Protein AF-A0A3P7JQQ1-F1 (afdb_monomer_lite)

Radius of gyration: 13.5 Å; chains: 1; bounding box: 33×24×36 Å

pLDDT: mean 80.72, std 10.39, range [59.81, 94.44]

Foldseek 3Di:
DADPVDRPDRPDDDDDQAAPDPDWDWDADPVRQKIWTKHWDPDQVAWIKIFIAGNNHRHTPDMDTHGATWGHDPNDIDHD

Structure (mmCIF, N/CA/C/O backbone):
data_AF-A0A3P7JQQ1-F1
#
_entry.id   AF-A0A3P7JQQ1-F1
#
loop_
_atom_site.group_PDB
_atom_site.id
_atom_site.type_symbol
_atom_site.label_atom_id
_atom_site.label_alt_id
_atom_site.label_comp_id
_atom_site.label_asym_id
_atom_site.label_entity_id
_atom_site.label_seq_id
_atom_site.pdbx_PDB_ins_code
_atom_site.Cartn_x
_atom_site.Cartn_y
_atom_site.Cartn_z
_atom_site.occupancy
_atom_site.B_iso_or_equiv
_atom_site.auth_seq_id
_atom_site.auth_comp_id
_atom_site.auth_asym_id
_atom_site.auth_atom_id
_atom_site.pdbx_PDB_model_num
ATOM 1 N N . MET A 1 1 ? -5.848 3.990 6.374 1.00 81.25 1 MET A N 1
ATOM 2 C CA . MET A 1 1 ? -7.329 3.870 6.462 1.00 81.25 1 MET A CA 1
ATOM 3 C C . MET A 1 1 ? -7.848 4.794 7.558 1.00 81.25 1 MET A C 1
ATOM 5 O O . MET A 1 1 ? -7.144 4.945 8.544 1.00 81.25 1 MET A O 1
ATOM 9 N N . TRP A 1 2 ? -9.029 5.407 7.424 1.00 84.88 2 TRP A N 1
ATOM 10 C CA . TRP A 1 2 ? -9.584 6.330 8.431 1.00 84.88 2 TRP A CA 1
ATOM 11 C C . TRP A 1 2 ? -10.947 5.856 8.935 1.00 84.88 2 TRP A C 1
ATOM 13 O O . TRP A 1 2 ? -11.764 5.380 8.150 1.00 84.88 2 TRP A O 1
ATOM 23 N N . SER A 1 3 ? -11.198 6.011 10.236 1.00 84.38 3 SER A N 1
ATOM 24 C CA . SER A 1 3 ? -12.526 5.793 10.810 1.00 84.38 3 SER A CA 1
ATOM 25 C C . SER A 1 3 ? -13.395 7.027 10.591 1.00 84.38 3 SER A C 1
ATOM 27 O O . SER A 1 3 ? -12.962 8.147 10.847 1.00 84.38 3 SER A O 1
ATOM 29 N N . LEU A 1 4 ? -14.651 6.829 10.183 1.00 85.62 4 LEU A N 1
ATOM 30 C CA . LEU A 1 4 ? -15.638 7.915 10.114 1.00 85.62 4 LEU A CA 1
ATOM 31 C C . LEU A 1 4 ? -16.122 8.359 11.503 1.00 85.62 4 LEU A C 1
ATOM 33 O O . LEU A 1 4 ? -16.630 9.466 11.646 1.00 85.62 4 LEU A O 1
ATOM 37 N N . LYS A 1 5 ? -15.980 7.499 12.522 1.00 86.19 5 LYS A N 1
ATOM 38 C CA . LYS A 1 5 ? -16.400 7.793 13.903 1.00 86.19 5 LYS A CA 1
ATOM 39 C C . LYS A 1 5 ? -15.329 8.550 14.690 1.00 86.19 5 LYS A C 1
ATOM 41 O O . LYS A 1 5 ? -15.666 9.397 15.506 1.00 86.19 5 LYS A O 1
ATOM 46 N N . ASP A 1 6 ? -14.059 8.234 14.445 1.00 83.75 6 ASP A N 1
ATOM 47 C CA . ASP A 1 6 ? -12.904 8.911 15.041 1.00 83.75 6 ASP A CA 1
ATOM 48 C C . ASP A 1 6 ? -11.862 9.176 13.952 1.00 83.75 6 ASP A C 1
ATOM 50 O O . ASP A 1 6 ? -11.035 8.328 13.619 1.00 83.75 6 ASP A O 1
ATOM 54 N N . ASN A 1 7 ? -11.952 10.358 13.355 1.00 83.50 7 ASN A N 1
ATOM 55 C CA . ASN A 1 7 ? -11.152 10.775 12.207 1.00 83.50 7 ASN A CA 1
ATOM 56 C C . ASN A 1 7 ? -9.897 11.564 12.608 1.00 83.50 7 ASN A C 1
ATOM 58 O O . ASN A 1 7 ? -9.301 12.231 11.766 1.00 83.50 7 ASN A O 1
ATOM 62 N N . LYS A 1 8 ? -9.501 11.530 13.886 1.00 89.50 8 LYS A N 1
ATOM 63 C CA . LYS A 1 8 ? -8.335 12.279 14.381 1.00 89.50 8 LYS A CA 1
ATOM 64 C C . LYS A 1 8 ? -7.011 11.596 14.065 1.00 89.50 8 LYS A C 1
ATOM 66 O O . LYS A 1 8 ? -5.984 12.265 14.006 1.00 89.50 8 LYS A O 1
ATOM 71 N N . LYS A 1 9 ? -7.032 10.276 13.872 1.00 87.62 9 LYS A N 1
ATOM 72 C CA . LYS A 1 9 ? -5.866 9.480 13.488 1.00 87.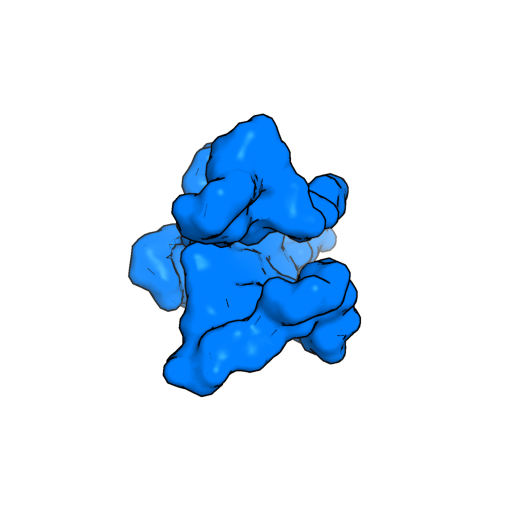62 9 LYS A CA 1
ATOM 73 C C . LYS A 1 9 ? -6.250 8.400 12.476 1.00 87.62 9 LYS A C 1
ATOM 75 O O . LYS A 1 9 ? -7.384 7.911 12.509 1.00 87.62 9 LYS A O 1
ATOM 80 N N . PRO A 1 10 ? -5.324 8.006 11.594 1.00 86.88 10 PRO A N 1
ATOM 81 C CA . PRO A 1 10 ? -5.534 6.843 10.751 1.00 86.88 10 PRO A CA 1
ATOM 82 C C . PRO A 1 10 ? -5.626 5.579 11.621 1.00 86.88 10 PRO A C 1
ATOM 84 O O . PRO A 1 10 ? -4.981 5.455 12.659 1.00 86.88 10 PRO A O 1
ATOM 87 N N . LEU A 1 11 ? -6.469 4.641 11.194 1.00 86.50 11 LEU A N 1
ATOM 88 C CA . LEU A 1 11 ? -6.621 3.320 11.804 1.00 86.50 11 LEU A CA 1
ATOM 89 C C . LEU A 1 11 ? -5.420 2.424 11.507 1.00 86.50 11 LEU A C 1
ATOM 91 O O . LEU A 1 11 ? -4.947 1.710 12.380 1.00 86.50 11 LEU A O 1
ATOM 95 N N . LEU A 1 12 ? -4.973 2.458 10.252 1.00 86.69 12 LEU A N 1
ATOM 96 C CA . LEU A 1 12 ? -3.923 1.606 9.713 1.00 86.69 12 LEU A CA 1
ATOM 97 C C . LEU A 1 12 ? -3.080 2.411 8.736 1.00 86.69 12 LEU A C 1
ATOM 99 O O . LEU A 1 12 ? -3.624 3.163 7.909 1.00 86.69 12 LEU A O 1
ATOM 103 N N . GLU A 1 13 ? -1.775 2.200 8.824 1.00 87.00 13 GLU A N 1
ATOM 104 C CA . GLU A 1 13 ? -0.752 2.815 7.992 1.00 87.00 13 GLU A CA 1
ATOM 105 C C . GLU A 1 13 ? 0.246 1.738 7.561 1.00 87.00 13 GLU A C 1
ATOM 107 O O . GLU A 1 13 ? 0.617 0.874 8.352 1.00 87.00 13 GLU A O 1
ATOM 112 N N . VAL A 1 14 ? 0.671 1.789 6.300 1.00 86.12 14 VAL A N 1
ATOM 113 C CA . VAL A 1 14 ? 1.743 0.952 5.754 1.00 86.12 14 VAL A CA 1
ATOM 114 C C . VAL A 1 14 ? 2.755 1.883 5.109 1.00 86.12 14 VAL A C 1
ATOM 116 O O . VAL A 1 14 ? 2.392 2.769 4.334 1.00 86.12 14 VAL A O 1
ATOM 119 N N . TYR A 1 15 ? 4.023 1.672 5.443 1.00 85.06 15 TYR A N 1
ATOM 120 C CA . TYR A 1 15 ? 5.152 2.459 4.957 1.00 85.06 15 TYR A CA 1
ATOM 121 C C . TYR A 1 15 ? 6.098 1.587 4.126 1.00 85.06 15 TYR A C 1
ATOM 123 O O . TYR A 1 15 ? 5.900 0.380 4.003 1.00 85.06 15 TYR A O 1
ATOM 131 N N . ASN A 1 16 ? 7.158 2.201 3.591 1.00 81.50 16 ASN A N 1
ATOM 132 C CA . ASN A 1 16 ? 8.210 1.529 2.816 1.00 81.50 16 ASN A CA 1
ATOM 133 C C . ASN A 1 16 ? 7.713 0.871 1.517 1.00 81.50 16 ASN A C 1
ATOM 135 O O . ASN A 1 16 ? 8.252 -0.136 1.064 1.00 81.50 16 ASN A O 1
ATOM 139 N N . LEU A 1 17 ? 6.689 1.464 0.902 1.00 78.38 17 LEU A N 1
ATOM 140 C CA . LEU A 1 17 ? 6.272 1.142 -0.457 1.00 78.38 17 LEU A CA 1
ATOM 141 C C . LEU A 1 17 ? 7.103 1.991 -1.419 1.00 78.38 17 LEU A C 1
ATOM 143 O O . LEU A 1 17 ? 6.869 3.192 -1.552 1.00 78.38 17 LEU A O 1
ATOM 147 N N . GLU A 1 18 ? 8.106 1.380 -2.047 1.00 74.25 18 GLU A N 1
ATOM 148 C CA . GLU A 1 18 ? 8.929 2.059 -3.048 1.00 74.25 18 GLU A CA 1
ATOM 149 C C . GLU A 1 18 ? 8.057 2.568 -4.195 1.00 74.25 18 GLU A C 1
ATOM 151 O O . GLU A 1 18 ? 7.258 1.831 -4.775 1.00 74.25 18 GLU A O 1
ATOM 156 N N . ASN A 1 19 ? 8.193 3.850 -4.515 1.00 72.94 19 ASN A N 1
ATOM 157 C CA . ASN A 1 19 ? 7.384 4.460 -5.550 1.00 72.94 19 ASN A CA 1
ATOM 158 C C . ASN A 1 19 ? 8.176 5.528 -6.292 1.00 72.94 19 ASN A C 1
ATOM 160 O O . ASN A 1 19 ? 8.490 6.589 -5.753 1.00 72.94 19 ASN A O 1
ATOM 164 N N . ALA A 1 20 ? 8.509 5.226 -7.538 1.00 68.88 20 ALA A N 1
ATOM 165 C CA . ALA A 1 20 ? 9.272 6.111 -8.401 1.00 68.88 20 ALA A CA 1
ATOM 166 C C . ALA A 1 20 ? 8.424 7.221 -9.028 1.00 68.88 20 ALA A C 1
ATOM 168 O O . ALA A 1 20 ? 8.927 8.309 -9.313 1.00 68.88 20 ALA A O 1
ATOM 169 N N . PHE A 1 21 ? 7.139 6.951 -9.264 1.00 68.06 21 PHE A N 1
ATOM 170 C CA . PHE A 1 21 ? 6.217 7.909 -9.861 1.00 68.06 21 PHE A CA 1
ATOM 171 C C . PHE A 1 21 ? 5.418 8.640 -8.779 1.00 68.06 21 PHE A C 1
ATOM 173 O O . PHE A 1 21 ? 4.948 8.048 -7.816 1.00 68.06 21 PHE A O 1
ATOM 180 N N . LYS A 1 22 ? 5.226 9.954 -8.954 1.00 62.69 22 LYS A N 1
ATOM 181 C CA . LYS A 1 22 ? 4.537 10.814 -7.970 1.00 62.69 22 LYS A CA 1
ATOM 182 C C . LYS A 1 22 ? 3.069 10.454 -7.724 1.00 62.69 22 LYS A C 1
ATOM 184 O O . LYS A 1 22 ? 2.500 10.915 -6.741 1.00 62.69 22 LYS A O 1
ATOM 189 N N . SER A 1 23 ? 2.444 9.708 -8.629 1.00 68.00 23 SER A N 1
ATOM 190 C CA . SER A 1 23 ? 1.039 9.335 -8.534 1.00 68.00 23 SER A CA 1
ATOM 191 C C . SER A 1 23 ? 0.908 7.833 -8.730 1.00 68.00 23 SER A C 1
ATOM 193 O O . SER A 1 23 ? 1.312 7.293 -9.759 1.00 68.00 23 SER A O 1
ATOM 195 N N . THR A 1 24 ? 0.355 7.188 -7.712 1.00 74.38 24 THR A N 1
ATOM 196 C CA . THR A 1 24 ? -0.062 5.788 -7.708 1.00 74.38 24 THR A CA 1
ATOM 197 C C . THR A 1 24 ? -1.424 5.714 -7.062 1.00 74.38 24 THR A C 1
ATOM 199 O O . THR A 1 24 ? -1.685 6.399 -6.072 1.00 74.38 24 THR A O 1
ATOM 202 N N . ASP A 1 25 ? -2.271 4.881 -7.640 1.00 80.38 25 ASP A N 1
ATOM 203 C CA . ASP A 1 25 ? -3.624 4.657 -7.162 1.00 80.38 25 ASP A CA 1
ATOM 204 C C . ASP A 1 25 ? -3.679 3.487 -6.171 1.00 80.38 25 ASP A C 1
ATOM 206 O O . ASP A 1 25 ? -2.884 2.544 -6.257 1.00 80.38 25 ASP A O 1
ATOM 210 N N . CYS A 1 26 ? -4.635 3.533 -5.247 1.00 86.38 26 CYS A N 1
ATOM 211 C CA . CYS A 1 26 ? -4.953 2.419 -4.362 1.00 86.38 26 CYS A CA 1
ATOM 212 C C . CYS A 1 26 ? -6.459 2.161 -4.369 1.00 86.38 26 CYS A C 1
ATOM 214 O O . CYS A 1 26 ? -7.270 3.077 -4.485 1.00 86.38 26 CYS A O 1
ATOM 216 N N . GLY A 1 27 ? -6.841 0.893 -4.264 1.00 88.69 27 GLY A N 1
ATOM 217 C CA . GLY A 1 27 ? -8.233 0.486 -4.408 1.00 88.69 27 GLY A CA 1
ATOM 218 C C . GLY A 1 27 ? -8.613 -0.655 -3.484 1.00 88.69 27 GLY A C 1
ATOM 219 O O . GLY A 1 27 ? -7.767 -1.288 -2.854 1.00 88.69 27 GLY A O 1
ATOM 220 N N . PHE A 1 28 ? -9.914 -0.915 -3.417 1.00 90.56 28 PHE A N 1
ATOM 221 C CA . PHE A 1 28 ? -10.470 -2.061 -2.711 1.00 90.56 28 PHE A CA 1
ATOM 222 C C . PHE A 1 28 ? -10.933 -3.106 -3.717 1.00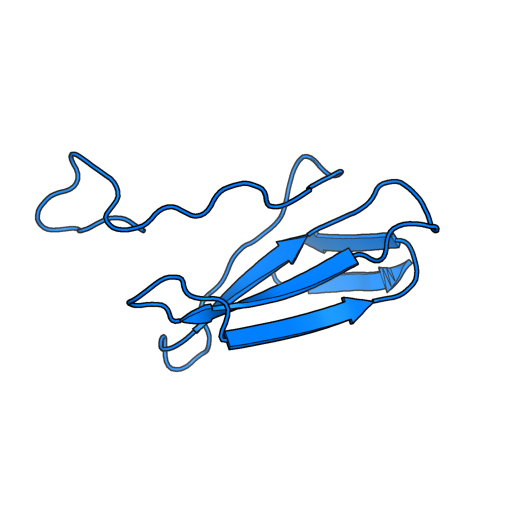 90.56 28 PHE A C 1
ATOM 224 O O . PHE A 1 28 ? -11.474 -2.785 -4.775 1.00 90.56 28 PHE A O 1
ATOM 231 N N . SER A 1 29 ? -10.753 -4.375 -3.366 1.00 90.25 29 SER A N 1
ATOM 232 C CA . SER A 1 29 ? -11.423 -5.476 -4.059 1.00 90.25 29 SER A CA 1
ATOM 233 C C . SER A 1 29 ? -12.951 -5.284 -4.054 1.00 90.25 29 SER A C 1
ATOM 235 O O . SER A 1 29 ? -13.477 -4.654 -3.135 1.00 90.25 29 SER A O 1
ATOM 237 N N . PRO A 1 30 ? -13.698 -5.875 -5.007 1.00 88.62 30 PRO A N 1
ATOM 238 C CA . PRO A 1 30 ? -15.156 -5.723 -5.077 1.00 88.62 30 PRO A CA 1
ATOM 239 C C . PRO A 1 30 ? -15.901 -6.112 -3.792 1.00 88.62 30 PRO A C 1
ATOM 241 O O . PRO A 1 30 ? -16.957 -5.562 -3.498 1.00 88.62 30 PRO A O 1
ATOM 244 N N . ARG A 1 31 ? -15.349 -7.058 -3.020 1.00 89.06 31 ARG A N 1
ATOM 245 C CA . ARG A 1 31 ? -15.903 -7.505 -1.733 1.00 89.06 31 ARG A CA 1
ATOM 246 C C . ARG A 1 31 ? -15.382 -6.713 -0.527 1.00 89.06 31 ARG A C 1
ATOM 248 O O . ARG A 1 31 ? -15.842 -6.950 0.581 1.00 89.06 31 ARG A O 1
ATOM 255 N N . GLY A 1 32 ? -14.437 -5.794 -0.726 1.00 88.38 32 GLY A N 1
ATOM 256 C CA . GLY A 1 32 ? -13.872 -4.936 0.320 1.00 88.38 32 GLY A CA 1
ATOM 257 C C . GLY A 1 32 ? -12.871 -5.614 1.262 1.00 88.38 32 GLY A C 1
ATOM 258 O O . GLY A 1 32 ? -12.304 -4.938 2.109 1.00 88.38 32 GLY A O 1
ATOM 259 N N . GLU A 1 33 ? -12.618 -6.915 1.107 1.00 92.38 33 GLU A N 1
ATOM 260 C CA . GLU A 1 33 ? -11.760 -7.708 2.006 1.00 92.38 33 GLU A CA 1
ATOM 261 C C . GLU A 1 33 ? -10.260 -7.431 1.785 1.00 92.38 33 GLU A C 1
ATOM 263 O O . GLU A 1 33 ? -9.442 -7.590 2.690 1.00 92.38 33 GLU A O 1
ATOM 268 N N . LEU A 1 34 ? -9.897 -6.991 0.576 1.00 92.31 34 LEU A N 1
ATOM 269 C CA . LEU A 1 34 ? -8.526 -6.659 0.194 1.00 92.31 34 LEU A CA 1
ATOM 270 C C . LEU A 1 34 ? -8.392 -5.202 -0.249 1.00 92.31 34 LEU A C 1
ATOM 272 O O . LEU A 1 34 ? -9.241 -4.696 -0.988 1.00 92.31 34 LEU A O 1
ATOM 276 N N . VAL A 1 35 ? -7.275 -4.585 0.132 1.00 92.38 35 VAL A N 1
ATOM 277 C CA . VAL A 1 35 ? -6.764 -3.321 -0.408 1.00 92.38 35 VAL A CA 1
ATOM 278 C C . VAL A 1 35 ? -5.605 -3.637 -1.334 1.00 92.38 35 VAL A C 1
ATOM 280 O O . VAL A 1 35 ? -4.713 -4.390 -0.961 1.00 92.38 35 VAL A O 1
ATOM 283 N N . TYR A 1 36 ? -5.580 -3.060 -2.526 1.00 90.81 36 TY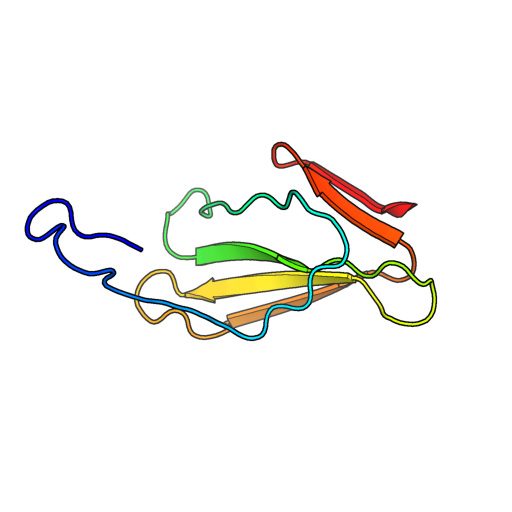R A N 1
ATOM 284 C CA . TYR A 1 36 ? -4.462 -3.221 -3.443 1.00 90.81 36 TYR A CA 1
ATOM 285 C C . TYR A 1 36 ? -3.823 -1.881 -3.782 1.00 90.81 36 TYR A C 1
ATOM 287 O O . TYR A 1 36 ? -4.482 -0.841 -3.834 1.00 90.81 36 TYR A O 1
ATOM 295 N N . THR A 1 37 ? -2.517 -1.919 -4.013 1.00 88.69 37 THR A N 1
ATOM 296 C CA . THR A 1 37 ? -1.735 -0.765 -4.454 1.00 88.69 37 THR A CA 1
ATOM 297 C C . THR A 1 37 ? -0.564 -1.223 -5.308 1.00 88.69 37 THR A C 1
ATOM 299 O O . THR A 1 37 ? -0.047 -2.334 -5.152 1.00 88.69 37 THR A O 1
ATOM 302 N N . GLY A 1 38 ? -0.157 -0.357 -6.224 1.00 85.69 38 GLY A N 1
ATOM 303 C CA . GLY A 1 38 ? 1.000 -0.567 -7.072 1.00 85.69 38 GLY A CA 1
ATOM 304 C C . GLY A 1 38 ? 2.244 0.111 -6.522 1.00 85.69 38 GLY A C 1
ATOM 305 O O . GLY A 1 38 ? 2.198 1.290 -6.180 1.00 85.69 38 GLY A O 1
ATOM 306 N N . THR A 1 39 ? 3.365 -0.599 -6.507 1.00 83.19 39 THR A N 1
ATOM 307 C CA . THR A 1 39 ? 4.695 0.002 -6.417 1.00 83.19 39 THR A CA 1
ATOM 308 C C . THR A 1 39 ? 5.278 0.149 -7.807 1.00 83.19 39 THR A C 1
ATOM 310 O O . THR A 1 39 ? 5.026 -0.652 -8.714 1.00 83.19 39 THR A O 1
ATOM 313 N N . SER A 1 40 ? 6.075 1.193 -7.974 1.00 75.62 40 SER A N 1
ATOM 314 C CA . SER A 1 40 ? 6.654 1.535 -9.259 1.00 75.62 40 SER A CA 1
ATOM 315 C C . SER A 1 40 ? 8.145 1.796 -9.132 1.00 75.62 40 SER A C 1
ATOM 317 O O . SER A 1 40 ? 8.616 2.316 -8.120 1.00 75.62 40 SER A O 1
ATOM 319 N N . SER A 1 41 ? 8.877 1.451 -10.184 1.00 71.25 41 SER A N 1
ATOM 320 C CA . SER A 1 41 ? 10.320 1.638 -10.286 1.00 71.25 41 SER A CA 1
ATOM 321 C C . SER A 1 41 ? 10.653 2.533 -11.485 1.00 71.25 41 SER A C 1
ATOM 323 O O . SER A 1 41 ? 9.980 2.432 -12.518 1.00 71.25 41 SER A O 1
ATOM 325 N N . PRO A 1 42 ? 11.686 3.397 -11.400 1.00 63.72 42 PRO A N 1
ATOM 326 C CA . PRO A 1 42 ? 12.111 4.208 -12.533 1.00 63.72 42 PRO A CA 1
ATOM 327 C C . PRO A 1 42 ? 12.991 3.418 -13.520 1.00 63.72 42 PRO A C 1
ATOM 329 O O . PRO A 1 42 ? 13.137 3.833 -14.673 1.00 63.72 42 PRO A O 1
ATOM 332 N N . GLY A 1 43 ? 13.583 2.304 -13.077 1.00 64.06 43 GLY A N 1
ATOM 333 C CA . GLY A 1 43 ? 14.521 1.477 -13.835 1.00 64.06 43 GLY A CA 1
ATOM 334 C C . GLY A 1 43 ? 13.927 0.127 -14.230 1.00 64.06 43 GLY A C 1
ATOM 335 O O . GLY A 1 43 ? 13.012 -0.367 -13.578 1.00 64.06 43 GLY A O 1
ATOM 336 N N . GLU A 1 44 ? 14.471 -0.470 -15.291 1.00 66.62 44 GLU A N 1
ATOM 337 C CA . GLU A 1 44 ? 14.101 -1.823 -15.742 1.00 66.62 44 GLU A CA 1
ATOM 338 C C . GLU A 1 44 ? 14.574 -2.920 -14.773 1.00 66.62 44 GLU A C 1
ATOM 340 O O . GLU A 1 44 ? 13.967 -3.986 -14.724 1.00 66.62 44 GLU A O 1
ATOM 345 N N . ASP A 1 45 ? 15.601 -2.637 -13.962 1.00 67.75 45 ASP A N 1
ATOM 346 C CA . ASP A 1 45 ? 16.207 -3.607 -13.040 1.00 67.75 45 ASP A CA 1
ATOM 347 C C . ASP A 1 45 ? 15.372 -3.891 -11.784 1.00 67.75 45 ASP A C 1
ATOM 349 O O . ASP A 1 45 ? 15.527 -4.942 -11.162 1.00 67.75 45 ASP A O 1
ATOM 353 N N . ILE A 1 46 ? 14.492 -2.968 -11.382 1.00 69.06 46 ILE A N 1
ATOM 354 C CA . ILE A 1 46 ? 13.642 -3.154 -10.201 1.00 69.06 46 ILE A CA 1
ATOM 355 C C . ILE A 1 46 ? 12.215 -3.410 -10.697 1.00 69.06 46 ILE A C 1
ATOM 357 O O . ILE A 1 46 ? 11.594 -2.494 -11.241 1.00 69.06 46 ILE A O 1
ATOM 361 N N . PRO A 1 47 ? 11.672 -4.629 -10.525 1.00 74.12 47 PRO A N 1
ATOM 362 C CA . PRO A 1 47 ? 10.329 -4.943 -10.986 1.00 74.12 47 PRO A CA 1
ATOM 363 C C . PRO A 1 47 ? 9.294 -4.165 -10.176 1.00 74.12 47 PRO A C 1
ATOM 365 O O . PRO A 1 47 ? 9.335 -4.134 -8.938 1.00 74.12 47 PRO A O 1
ATOM 368 N N . GLY A 1 48 ? 8.336 -3.557 -10.874 1.00 81.69 48 GLY A N 1
ATOM 369 C CA . GLY A 1 48 ? 7.153 -3.004 -10.225 1.00 81.69 48 GLY A CA 1
ATOM 370 C C . GLY A 1 48 ? 6.291 -4.118 -9.640 1.00 81.69 48 GLY A C 1
ATOM 371 O O . GLY A 1 48 ? 6.286 -5.247 -10.137 1.00 81.69 48 GLY A O 1
ATOM 372 N N . LYS A 1 49 ? 5.567 -3.827 -8.559 1.00 86.38 49 LYS A N 1
ATOM 373 C CA . LYS A 1 49 ? 4.802 -4.846 -7.829 1.00 86.38 49 LYS A CA 1
ATOM 374 C C . LYS A 1 49 ? 3.366 -4.390 -7.650 1.00 86.38 49 LYS A C 1
ATOM 376 O O . LYS A 1 49 ? 3.109 -3.238 -7.330 1.00 86.38 49 LYS A O 1
ATOM 381 N N . LEU A 1 50 ? 2.423 -5.307 -7.814 1.00 87.50 50 LEU A N 1
ATOM 382 C CA . LEU A 1 50 ? 1.056 -5.139 -7.336 1.00 87.50 50 LEU A CA 1
ATOM 383 C C . LEU A 1 50 ? 0.934 -5.868 -6.009 1.00 87.50 50 LEU A C 1
ATOM 385 O O . LEU A 1 50 ? 1.125 -7.083 -5.953 1.00 87.50 50 LEU A O 1
ATOM 389 N N . MET A 1 51 ? 0.650 -5.128 -4.949 1.00 90.50 51 MET A N 1
ATOM 390 C CA . MET A 1 51 ? 0.585 -5.647 -3.589 1.00 90.50 51 MET A CA 1
ATOM 391 C C . MET A 1 51 ? -0.868 -5.667 -3.126 1.00 90.50 51 MET A C 1
ATOM 393 O O . MET A 1 51 ? -1.581 -4.679 -3.297 1.00 90.50 51 MET A O 1
ATOM 397 N N . PHE A 1 52 ? -1.290 -6.786 -2.541 1.00 93.06 52 PHE A N 1
ATOM 398 C CA . PHE A 1 52 ? -2.620 -6.990 -1.975 1.00 93.06 52 PHE A CA 1
ATOM 399 C C . PHE A 1 52 ? -2.502 -7.165 -0.469 1.00 93.06 52 PHE A C 1
ATOM 401 O O . PHE A 1 52 ? -1.839 -8.084 0.012 1.00 93.06 52 PHE A O 1
ATOM 408 N N . PHE A 1 53 ? -3.181 -6.304 0.266 1.00 93.44 53 PHE A N 1
ATOM 409 C CA . PHE A 1 53 ? -3.217 -6.271 1.714 1.00 93.44 53 PHE A CA 1
ATOM 410 C C . PHE A 1 53 ? -4.597 -6.673 2.215 1.00 93.44 53 PHE A C 1
ATOM 412 O O . PHE A 1 53 ? -5.606 -6.377 1.574 1.00 93.44 53 PHE A O 1
ATOM 419 N N . ASN A 1 54 ? -4.652 -7.301 3.382 1.00 93.69 54 ASN A N 1
ATOM 420 C CA . ASN A 1 54 ? -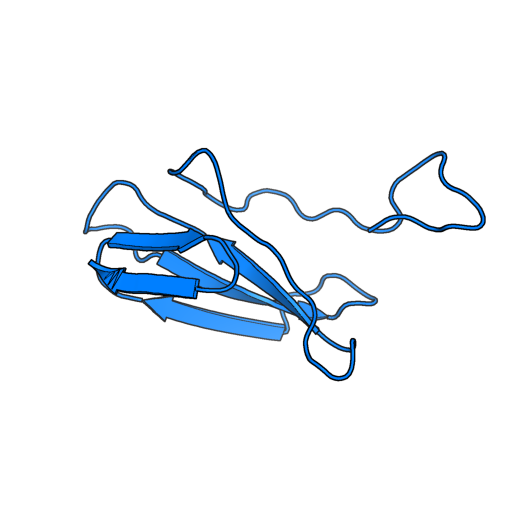5.900 -7.472 4.113 1.00 93.69 54 ASN A CA 1
ATOM 421 C C . ASN A 1 54 ? -6.427 -6.086 4.527 1.00 93.69 54 ASN A C 1
ATOM 423 O O . ASN A 1 54 ? -5.674 -5.276 5.069 1.00 93.69 54 ASN A O 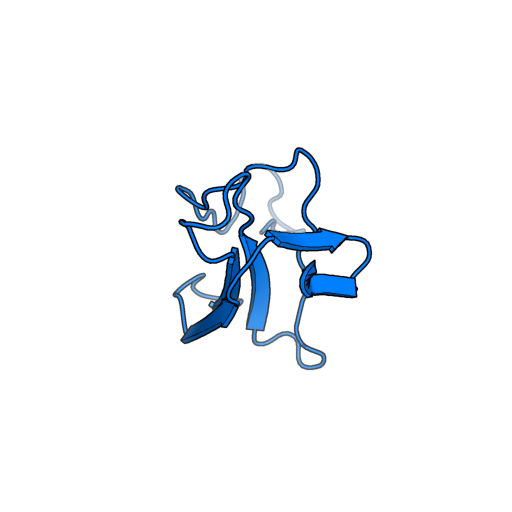1
ATOM 427 N N . ALA A 1 55 ? -7.698 -5.788 4.263 1.00 90.75 55 ALA A N 1
ATOM 428 C CA . ALA A 1 55 ? -8.266 -4.472 4.551 1.00 90.75 55 ALA A CA 1
ATOM 429 C C . ALA A 1 55 ? -8.348 -4.150 6.058 1.00 90.75 55 ALA A C 1
ATOM 431 O O . ALA A 1 55 ? -8.290 -2.978 6.425 1.00 90.75 55 ALA A O 1
ATOM 432 N N . GLU A 1 56 ? -8.455 -5.162 6.920 1.00 90.75 56 GLU A N 1
ATOM 433 C CA . GLU A 1 56 ? -8.601 -5.013 8.374 1.00 90.75 56 GLU A CA 1
ATOM 434 C C . GLU A 1 56 ? -7.263 -4.982 9.116 1.00 90.75 56 GLU A C 1
ATOM 436 O O . GLU A 1 56 ? -7.145 -4.287 10.123 1.00 90.75 56 GLU A O 1
ATOM 441 N N . THR A 1 57 ? -6.256 -5.724 8.641 1.00 90.69 57 THR A N 1
ATOM 442 C CA . THR A 1 57 ? -4.945 -5.821 9.315 1.00 90.69 57 THR A CA 1
ATOM 443 C C . THR A 1 57 ? -3.826 -5.084 8.586 1.00 90.69 57 THR A C 1
ATOM 445 O O . THR A 1 57 ? -2.790 -4.807 9.183 1.00 90.69 57 THR A O 1
ATOM 448 N N . PHE A 1 58 ? -4.019 -4.740 7.307 1.00 90.06 58 PHE A N 1
ATOM 449 C CA . PHE A 1 58 ? -2.977 -4.206 6.419 1.00 90.06 58 PHE A CA 1
ATOM 450 C C . PHE A 1 58 ? -1.758 -5.140 6.264 1.00 90.06 58 PHE A C 1
ATOM 452 O O . PHE A 1 58 ? -0.683 -4.720 5.838 1.00 90.06 58 PHE A O 1
ATOM 459 N N . GLU A 1 59 ? -1.933 -6.435 6.536 1.00 92.38 59 GLU A N 1
ATOM 460 C CA . GLU A 1 59 ? -0.925 -7.463 6.278 1.00 92.38 59 GLU A CA 1
ATOM 461 C C . GLU A 1 59 ? -0.896 -7.833 4.794 1.00 92.38 59 GLU A C 1
ATOM 463 O O . GLU A 1 59 ? -1.940 -7.944 4.147 1.00 92.38 59 GLU A O 1
ATOM 468 N N . LEU A 1 60 ? 0.305 -8.034 4.245 1.00 92.12 60 LEU A N 1
ATOM 469 C CA . LEU A 1 60 ? 0.485 -8.436 2.852 1.00 92.12 60 LEU A CA 1
ATOM 470 C C . LEU A 1 60 ? -0.020 -9.871 2.658 1.00 92.12 60 LEU A C 1
ATOM 472 O O . LEU A 1 60 ? 0.581 -10.821 3.152 1.00 92.12 60 LEU A O 1
ATOM 476 N N . VAL A 1 61 ? -1.098 -10.021 1.897 1.00 94.44 61 VAL A N 1
ATOM 477 C CA . VAL A 1 61 ? -1.707 -11.318 1.574 1.00 94.44 61 VAL A CA 1
ATOM 478 C C . VAL A 1 61 ? -1.074 -11.904 0.319 1.00 94.44 61 VAL A C 1
ATOM 480 O O . VAL A 1 61 ? -0.826 -13.106 0.239 1.00 94.44 61 VAL A O 1
ATOM 483 N N . TYR A 1 62 ? -0.817 -11.060 -0.680 1.00 93.00 62 TYR A N 1
ATOM 484 C CA . TYR A 1 62 ? -0.307 -11.510 -1.968 1.00 93.00 62 TYR A CA 1
ATOM 485 C C . TYR A 1 62 ? 0.446 -10.399 -2.697 1.00 93.00 62 TYR A C 1
ATOM 487 O O . TYR A 1 62 ? 0.181 -9.212 -2.494 1.00 93.00 62 TYR A O 1
ATOM 495 N N . LYS A 1 63 ? 1.376 -10.779 -3.576 1.00 91.44 63 LYS A N 1
ATOM 496 C CA . LYS A 1 63 ? 2.061 -9.848 -4.475 1.00 91.44 63 LYS A CA 1
ATOM 497 C C . LYS A 1 63 ? 2.234 -10.450 -5.863 1.00 91.44 63 LYS A C 1
ATOM 499 O O . LYS A 1 63 ? 2.484 -11.645 -5.994 1.00 91.44 63 LYS A O 1
ATOM 504 N N . ILE A 1 64 ? 2.151 -9.597 -6.876 1.00 89.44 64 ILE A N 1
ATOM 505 C CA . ILE A 1 64 ? 2.493 -9.917 -8.262 1.00 89.44 64 ILE A CA 1
ATOM 506 C C . ILE A 1 64 ? 3.646 -9.009 -8.662 1.00 89.44 64 ILE A C 1
ATOM 508 O O . ILE A 1 64 ? 3.571 -7.799 -8.461 1.00 89.44 64 ILE A O 1
ATOM 512 N N . GLU A 1 65 ? 4.705 -9.589 -9.209 1.00 88.06 65 GLU A N 1
ATOM 513 C CA . GLU A 1 65 ? 5.860 -8.847 -9.708 1.00 88.06 65 GLU A CA 1
ATOM 514 C C . GLU A 1 65 ? 5.761 -8.760 -11.229 1.00 88.06 65 GLU A C 1
ATOM 516 O O . GLU A 1 65 ? 5.504 -9.759 -11.902 1.00 88.06 65 GLU A O 1
ATOM 521 N N . TYR A 1 66 ? 5.931 -7.554 -11.759 1.00 82.94 66 TYR A N 1
ATOM 522 C CA . TYR A 1 66 ? 5.893 -7.283 -13.186 1.00 82.94 66 TYR A CA 1
ATOM 523 C C . TYR A 1 66 ? 7.295 -6.877 -13.650 1.00 82.94 66 TYR A C 1
ATOM 525 O O . TYR A 1 66 ? 7.877 -5.948 -13.077 1.00 82.94 66 TYR A O 1
ATOM 533 N N . PRO A 1 67 ? 7.851 -7.549 -14.671 1.00 77.31 67 PRO A N 1
ATOM 534 C CA . PRO A 1 67 ? 9.096 -7.112 -15.286 1.00 77.31 67 PRO A CA 1
ATOM 535 C C . PRO A 1 67 ? 8.873 -5.796 -16.049 1.00 77.31 67 PRO A C 1
ATOM 537 O O . PRO A 1 67 ? 7.818 -5.599 -16.652 1.00 77.31 67 PRO A O 1
ATOM 540 N N . GLY A 1 68 ? 9.873 -4.911 -16.045 1.00 70.06 68 GLY A N 1
ATOM 541 C CA . GLY A 1 68 ? 9.834 -3.644 -16.784 1.00 70.06 68 GLY A CA 1
ATOM 542 C C . GLY A 1 68 ? 9.225 -2.472 -16.011 1.00 70.06 68 GLY A C 1
ATOM 543 O O . GLY A 1 68 ? 9.154 -2.475 -14.777 1.00 70.06 68 GLY A O 1
ATOM 544 N N . LYS A 1 69 ? 8.817 -1.423 -16.737 1.00 66.31 69 LYS A N 1
ATOM 545 C CA . LYS A 1 69 ? 8.322 -0.182 -16.126 1.00 66.31 69 LYS A CA 1
ATOM 546 C C . LYS A 1 69 ? 6.830 -0.283 -15.878 1.00 66.31 69 LYS A C 1
ATOM 548 O O . LYS A 1 69 ? 6.035 -0.401 -16.805 1.00 66.31 69 LYS A O 1
ATOM 553 N N . VAL A 1 70 ? 6.450 -0.173 -14.614 1.00 69.12 70 VAL A N 1
ATOM 554 C CA . VAL A 1 70 ? 5.075 -0.402 -14.172 1.00 69.12 70 VAL A CA 1
ATOM 555 C C . VAL A 1 70 ? 4.532 0.868 -13.544 1.00 69.12 70 VAL A C 1
ATOM 557 O O . VAL A 1 70 ? 5.155 1.436 -12.646 1.00 69.12 70 VAL A O 1
ATOM 560 N N . SER A 1 71 ? 3.361 1.306 -13.994 1.00 70.38 71 SER A N 1
ATOM 561 C CA . SER A 1 71 ? 2.624 2.406 -13.379 1.00 70.38 71 SER A CA 1
ATOM 562 C C . SER A 1 71 ? 1.165 2.024 -13.142 1.00 70.38 71 SER A C 1
ATOM 564 O O . SER A 1 71 ? 0.530 1.359 -13.961 1.00 70.38 71 SER A O 1
ATOM 566 N N . PHE A 1 72 ? 0.637 2.458 -11.998 1.00 69.06 72 PHE A N 1
ATOM 567 C CA . PHE A 1 72 ? -0.755 2.262 -11.605 1.00 69.06 72 PHE A CA 1
ATOM 568 C C . PHE A 1 72 ? -1.443 3.617 -11.526 1.00 69.06 72 PHE A C 1
ATOM 570 O O . PHE A 1 72 ? -1.237 4.367 -10.572 1.00 69.06 72 PHE A O 1
ATOM 577 N N . LEU A 1 73 ? -2.233 3.943 -12.546 1.00 65.44 73 LEU A N 1
ATOM 578 C CA . LEU A 1 73 ? -2.930 5.222 -12.658 1.00 65.44 73 LEU A CA 1
ATOM 579 C C . LEU A 1 73 ? -4.388 4.974 -13.042 1.00 65.44 73 LEU A C 1
ATOM 581 O O . LEU A 1 73 ? -4.653 4.266 -14.011 1.00 65.44 73 LEU A O 1
ATOM 585 N N . HIS A 1 74 ? -5.322 5.597 -12.320 1.00 65.19 74 HIS A N 1
ATOM 586 C CA . HIS A 1 74 ? -6.768 5.520 -12.582 1.00 65.19 74 HIS A CA 1
ATOM 587 C C . HIS A 1 74 ? -7.311 4.080 -12.610 1.00 65.19 74 HIS A C 1
ATOM 589 O O . HIS A 1 74 ? -8.060 3.706 -13.513 1.00 65.19 74 HIS A O 1
ATOM 595 N N . GLY A 1 75 ? -6.874 3.236 -11.674 1.00 61.72 75 GLY A N 1
ATOM 596 C CA . GLY A 1 75 ? -7.217 1.810 -11.659 1.00 61.72 75 GLY A CA 1
ATOM 597 C C . GLY A 1 75 ? -6.670 0.984 -12.833 1.00 61.72 75 GLY A C 1
ATOM 598 O O . GLY A 1 75 ? -6.945 -0.214 -12.896 1.00 61.72 75 GLY A O 1
ATOM 599 N N . LEU A 1 76 ? -5.886 1.576 -13.743 1.00 62.31 76 LEU A N 1
ATOM 600 C CA . LEU A 1 76 ? -5.252 0.870 -14.849 1.00 62.31 76 LEU A CA 1
ATOM 601 C C . LEU A 1 76 ? -3.799 0.538 -14.510 1.00 62.31 76 LEU A C 1
ATOM 603 O O . LEU A 1 76 ? -2.992 1.415 -14.189 1.00 62.31 76 LEU A O 1
ATOM 607 N N . LEU A 1 77 ? -3.464 -0.742 -14.643 1.00 66.81 77 LEU A N 1
ATOM 608 C CA . LEU A 1 77 ? -2.087 -1.202 -14.653 1.00 66.81 77 LEU A CA 1
ATOM 609 C C . LEU A 1 77 ? -1.509 -1.021 -16.055 1.00 66.81 77 LEU A C 1
ATOM 611 O O . LEU A 1 77 ? -1.979 -1.646 -17.004 1.00 66.81 77 LEU A O 1
ATOM 615 N N . THR A 1 78 ? -0.479 -0.191 -16.177 1.00 65.19 78 THR A N 1
ATOM 616 C CA . THR A 1 78 ? 0.287 -0.051 -17.417 1.00 65.19 78 THR A CA 1
ATOM 617 C C . THR A 1 78 ? 1.672 -0.644 -17.220 1.00 65.19 78 THR A C 1
ATOM 619 O O . THR A 1 78 ? 2.410 -0.219 -16.332 1.00 65.19 78 THR A O 1
ATOM 622 N N . VAL A 1 79 ? 2.023 -1.611 -18.064 1.00 62.81 79 VAL A N 1
ATOM 623 C CA . VAL A 1 79 ? 3.376 -2.167 -18.165 1.00 62.81 79 VAL A CA 1
ATOM 624 C C . VAL A 1 79 ? 3.963 -1.674 -19.487 1.00 62.81 79 VAL A C 1
ATOM 626 O O . VAL A 1 79 ? 3.327 -1.837 -20.531 1.00 62.81 79 VAL A O 1
ATOM 629 N N . LYS A 1 80 ? 5.112 -1.000 -19.429 1.00 59.81 80 LYS A N 1
ATOM 630 C CA . LYS A 1 80 ? 5.869 -0.500 -20.583 1.00 59.81 80 LYS A CA 1
ATOM 631 C C . LYS A 1 80 ? 7.190 -1.232 -20.733 1.00 59.81 80 LYS A C 1
ATOM 633 O O . LYS A 1 80 ? 7.836 -1.488 -19.690 1.00 59.81 80 LYS A O 1
#

Sequence (80 aa):
MWSLKDNKKPLLEVYNLENAFKSTDCGFSPRGELVYTGTSSPGEDIPGKLMFFNAETFELVYKIEYPGKVSFLHGLLTVK

Secondary structure (DSSP, 8-state):
-B-SS--SSBS-------BSSS---EEE-TTSSEEEEEEB-SSTTS-EEEEEEETTT--EEEEEEESS-EE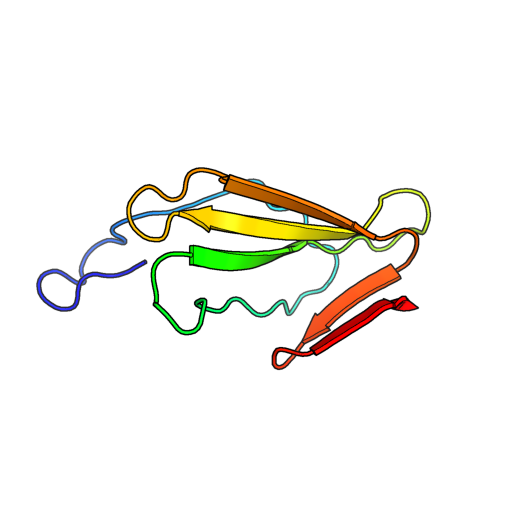EETTEEEE-

InterPro domains:
  IPR011047 Quinoprotein alcohol dehydrogenase-like superfamily [SSF50998] (14-69)
  IPR051858 WD repeat-containing GAD-1 [PTHR16017] (1-68)

Organism: Strongylus vulgaris (NCBI:txid40348)